Protein AF-A0A0A8UW99-F1 (afdb_monomer_lite)

pLDDT: mean 80.05, std 19.82, range [38.47, 98.62]

Structure (mmCIF, N/CA/C/O backbone):
data_AF-A0A0A8UW99-F1
#
_entry.id   AF-A0A0A8UW99-F1
#
loop_
_atom_site.group_PDB
_atom_site.id
_atom_site.type_symbol
_atom_site.label_atom_id
_atom_site.label_alt_id
_atom_site.label_comp_id
_atom_site.label_asym_id
_atom_site.label_entity_id
_atom_site.label_seq_id
_atom_site.pdbx_PDB_ins_code
_atom_site.Cartn_x
_atom_site.Cartn_y
_atom_site.Cartn_z
_atom_site.occupancy
_atom_site.B_iso_or_equiv
_atom_site.auth_seq_id
_atom_site.auth_comp_id
_atom_site.auth_asym_id
_atom_site.auth_atom_id
_atom_site.pdbx_PDB_model_num
ATOM 1 N N . MET A 1 1 ? 61.197 -17.190 -66.452 1.00 43.47 1 MET A N 1
ATOM 2 C CA . MET A 1 1 ? 60.904 -15.830 -66.966 1.00 43.47 1 MET A CA 1
ATOM 3 C C . MET A 1 1 ? 59.433 -15.839 -67.364 1.00 43.47 1 MET A C 1
ATOM 5 O O . MET A 1 1 ? 59.070 -16.777 -68.041 1.00 43.47 1 MET A O 1
ATOM 9 N N . LEU A 1 2 ? 58.510 -14.977 -66.951 1.00 40.12 2 LEU A N 1
ATOM 10 C CA . LEU A 1 2 ? 58.569 -13.653 -66.354 1.00 40.12 2 LEU A CA 1
ATOM 11 C C . LEU A 1 2 ? 57.337 -13.492 -65.441 1.00 40.12 2 LEU A C 1
ATOM 13 O O . LEU A 1 2 ? 56.243 -13.962 -65.729 1.00 40.12 2 LEU A O 1
ATOM 17 N N . LYS A 1 3 ? 57.606 -12.884 -64.297 1.00 40.00 3 LYS A N 1
ATOM 18 C CA . LYS A 1 3 ? 56.746 -12.570 -63.165 1.00 40.00 3 LYS A CA 1
ATOM 19 C C . LYS A 1 3 ? 55.613 -11.587 -63.537 1.00 40.00 3 LYS A C 1
ATOM 21 O O . LYS A 1 3 ? 55.843 -10.692 -64.337 1.00 40.00 3 LYS A O 1
ATOM 26 N N . MET A 1 4 ? 54.529 -11.661 -62.755 1.00 45.75 4 MET A N 1
ATOM 27 C CA . MET A 1 4 ? 53.788 -10.523 -62.180 1.00 45.75 4 MET A CA 1
ATOM 28 C C . MET A 1 4 ? 52.559 -9.948 -62.914 1.00 45.75 4 MET A C 1
ATOM 30 O O . MET A 1 4 ? 52.655 -9.350 -63.975 1.00 45.75 4 MET A O 1
ATOM 34 N N . LEU A 1 5 ? 51.455 -9.983 -62.150 1.00 53.53 5 LEU A N 1
ATOM 35 C CA . LEU A 1 5 ? 50.488 -8.898 -61.944 1.00 53.53 5 LEU A CA 1
ATOM 36 C C . LEU A 1 5 ? 49.504 -8.601 -63.084 1.00 53.53 5 LEU A C 1
ATOM 38 O O . LEU A 1 5 ? 49.719 -7.686 -63.864 1.00 53.53 5 LEU A O 1
ATOM 42 N N . TYR A 1 6 ? 48.325 -9.226 -63.031 1.00 45.62 6 TYR A N 1
ATOM 43 C CA . TYR A 1 6 ? 47.089 -8.451 -63.180 1.00 45.62 6 TYR A CA 1
ATOM 44 C C . TYR A 1 6 ? 46.049 -8.918 -62.156 1.00 45.62 6 TYR A C 1
ATOM 46 O O . TYR A 1 6 ? 45.298 -9.874 -62.324 1.00 45.62 6 TYR A O 1
ATOM 54 N N . TRP A 1 7 ? 46.150 -8.245 -61.018 1.00 38.47 7 TRP A N 1
ATOM 55 C CA . TRP A 1 7 ? 45.239 -8.188 -59.887 1.00 38.47 7 TRP A CA 1
ATOM 56 C C . TRP A 1 7 ? 43.960 -7.439 -60.315 1.00 38.47 7 TRP A C 1
ATOM 58 O O . TRP A 1 7 ? 44.057 -6.536 -61.146 1.00 38.47 7 TRP A O 1
ATOM 68 N N . SER A 1 8 ? 42.831 -7.707 -59.639 1.00 52.09 8 SER A N 1
ATOM 69 C CA . SER A 1 8 ? 41.557 -6.935 -59.597 1.00 52.09 8 SER A CA 1
ATOM 70 C C . SER A 1 8 ? 40.484 -7.465 -60.568 1.00 52.09 8 SER A C 1
ATOM 72 O O . SER A 1 8 ? 40.716 -7.499 -61.763 1.00 52.09 8 SER A O 1
ATOM 74 N N . LEU A 1 9 ? 39.271 -7.875 -60.180 1.00 52.38 9 LEU A N 1
ATOM 75 C CA . LEU A 1 9 ? 38.464 -7.472 -59.029 1.00 52.38 9 LEU A CA 1
ATOM 76 C C . LEU A 1 9 ? 37.312 -8.498 -58.832 1.00 52.38 9 LEU A C 1
ATOM 78 O O . LEU A 1 9 ? 36.262 -8.395 -59.458 1.00 52.38 9 LEU A O 1
ATOM 82 N N . LEU A 1 10 ? 37.490 -9.506 -57.972 1.00 57.84 10 LEU A N 1
ATOM 83 C CA . LEU A 1 10 ? 36.371 -10.293 -57.434 1.00 57.84 10 LEU A CA 1
ATOM 84 C C . LEU A 1 10 ? 35.845 -9.555 -56.200 1.00 57.84 10 LEU A C 1
ATOM 86 O O . LEU A 1 10 ? 36.285 -9.824 -55.084 1.00 57.84 10 LEU A O 1
ATOM 90 N N . ILE A 1 11 ? 34.917 -8.612 -56.381 1.00 59.94 11 ILE A N 1
ATOM 91 C CA . ILE A 1 11 ? 34.117 -8.118 -55.251 1.00 59.94 11 ILE A CA 1
ATOM 92 C C . ILE A 1 11 ? 33.007 -9.140 -55.019 1.00 59.94 11 ILE A C 1
ATOM 94 O O . ILE A 1 11 ? 31.873 -8.994 -55.462 1.00 59.94 11 ILE A O 1
ATOM 98 N N . SER A 1 12 ? 33.377 -10.219 -54.334 1.00 63.66 12 SER A N 1
ATOM 99 C CA . SER A 1 12 ? 32.439 -10.994 -53.532 1.00 63.66 12 SER A CA 1
ATOM 100 C C . SER A 1 12 ? 31.849 -10.032 -52.503 1.00 63.66 12 SER A C 1
ATOM 102 O O . SER A 1 12 ? 32.553 -9.625 -51.581 1.00 63.66 12 SER A O 1
ATOM 104 N N . LEU A 1 13 ? 30.590 -9.634 -52.683 1.00 61.09 13 LEU A N 1
ATOM 105 C CA . LEU A 1 13 ? 29.836 -8.858 -51.700 1.00 61.09 13 LEU A CA 1
ATOM 106 C C . LEU A 1 13 ? 29.932 -9.559 -50.337 1.00 61.09 13 LEU A C 1
ATOM 108 O O . LEU A 1 13 ? 29.404 -10.666 -50.211 1.00 61.09 13 LEU A O 1
ATOM 112 N N . PRO A 1 14 ? 30.519 -8.960 -49.283 1.00 58.03 14 PRO A N 1
ATOM 113 C CA . PRO A 1 14 ? 30.059 -9.316 -47.967 1.00 58.03 14 PRO A CA 1
ATOM 114 C C . PRO A 1 14 ? 28.716 -8.604 -47.839 1.00 58.03 14 PRO A C 1
ATOM 116 O O . PRO A 1 14 ? 28.649 -7.411 -47.539 1.00 58.03 14 PRO A O 1
ATOM 119 N N . THR A 1 15 ? 27.627 -9.327 -48.100 1.00 62.47 15 THR A N 1
ATOM 120 C CA . THR A 1 15 ? 26.364 -9.011 -47.439 1.00 62.47 15 THR A CA 1
ATOM 121 C C . THR A 1 15 ? 26.655 -9.129 -45.952 1.00 62.47 15 THR A C 1
ATOM 123 O O . THR A 1 15 ? 26.550 -10.198 -45.355 1.00 62.47 15 THR A O 1
ATOM 126 N N . VAL A 1 16 ? 27.100 -8.029 -45.351 1.00 61.16 16 VAL A N 1
ATOM 127 C CA . VAL A 1 16 ? 27.007 -7.855 -43.915 1.00 61.16 16 VAL A CA 1
ATOM 128 C C . VAL A 1 16 ? 25.510 -7.778 -43.672 1.00 61.16 16 VAL A C 1
ATOM 130 O O . VAL A 1 16 ? 24.888 -6.732 -43.848 1.00 61.16 16 VAL A O 1
ATOM 133 N N . CYS A 1 17 ? 24.905 -8.919 -43.342 1.00 59.91 17 CYS A N 1
ATOM 134 C CA . CYS A 1 17 ? 23.664 -8.916 -42.595 1.00 59.91 17 CYS A CA 1
ATOM 135 C C . CYS A 1 17 ? 23.992 -8.166 -41.305 1.00 59.91 17 CYS A C 1
ATOM 137 O O . CYS A 1 17 ? 24.582 -8.729 -40.386 1.00 59.91 17 CYS A O 1
ATOM 139 N N . MET A 1 18 ? 23.717 -6.863 -41.286 1.00 58.00 18 MET A N 1
ATOM 140 C CA . MET A 1 18 ? 23.772 -6.059 -40.080 1.00 58.00 18 MET A CA 1
ATOM 141 C C . MET A 1 18 ? 22.674 -6.615 -39.174 1.00 58.00 18 MET A C 1
ATOM 143 O O . MET A 1 18 ? 21.513 -6.220 -39.276 1.00 58.00 18 MET A O 1
ATOM 147 N N . SER A 1 19 ? 23.014 -7.612 -38.357 1.00 56.94 19 SER A N 1
ATOM 148 C CA . SER A 1 19 ? 22.151 -8.063 -37.277 1.00 56.94 19 SER A CA 1
ATOM 149 C C . SER A 1 19 ? 21.918 -6.853 -36.389 1.00 56.94 19 SER A C 1
ATOM 151 O O . SER A 1 19 ? 22.844 -6.338 -35.764 1.00 56.94 19 SER A O 1
ATOM 153 N N . ALA A 1 20 ? 20.686 -6.354 -36.384 1.00 61.56 20 ALA A N 1
ATOM 154 C CA . ALA A 1 20 ? 20.246 -5.425 -35.368 1.00 61.56 20 ALA A CA 1
ATOM 155 C C . ALA A 1 20 ? 20.290 -6.190 -34.042 1.00 61.56 20 ALA A C 1
ATOM 157 O O . ALA A 1 20 ? 19.370 -6.937 -33.714 1.00 61.56 20 ALA A O 1
ATOM 158 N N . GLU A 1 21 ? 21.394 -6.057 -33.313 1.00 57.81 21 GLU A N 1
ATOM 159 C CA . GLU A 1 21 ? 21.499 -6.539 -31.946 1.00 57.81 21 GLU A CA 1
ATOM 160 C C . GLU A 1 21 ? 20.531 -5.682 -31.123 1.00 57.81 21 GLU A C 1
ATOM 162 O O . GLU A 1 21 ? 20.859 -4.584 -30.670 1.00 57.81 21 GLU A O 1
ATOM 167 N N . THR A 1 22 ? 19.278 -6.130 -31.013 1.00 63.47 22 THR A N 1
ATOM 168 C CA . THR A 1 22 ? 18.320 -5.538 -30.081 1.00 63.47 22 THR A CA 1
ATOM 169 C C . THR A 1 22 ? 19.000 -5.516 -28.717 1.00 63.47 22 THR A C 1
ATOM 171 O O . THR A 1 22 ? 19.370 -6.592 -28.235 1.00 63.47 22 THR A O 1
ATOM 174 N N . PRO A 1 23 ? 19.196 -4.345 -28.085 1.00 56.38 23 PRO A N 1
ATOM 175 C CA . PRO A 1 23 ? 19.806 -4.298 -26.770 1.00 56.38 23 PRO A CA 1
ATOM 176 C C . PRO A 1 23 ? 18.946 -5.152 -25.839 1.00 56.38 23 PRO A C 1
ATOM 178 O O . PRO A 1 23 ? 17.786 -4.826 -25.574 1.00 56.38 23 PRO A O 1
ATOM 181 N N . ARG A 1 24 ? 19.488 -6.290 -25.385 1.00 57.25 24 ARG A N 1
ATOM 182 C CA . ARG A 1 24 ? 18.852 -7.092 -24.339 1.00 57.25 24 ARG A CA 1
ATOM 183 C C . ARG A 1 24 ? 18.691 -6.171 -23.143 1.00 57.25 24 ARG A C 1
ATOM 185 O O . ARG A 1 24 ? 19.678 -5.690 -22.600 1.00 57.25 24 ARG A O 1
ATOM 192 N N . VAL A 1 25 ? 17.450 -5.927 -22.734 1.00 55.97 25 VAL A N 1
ATOM 193 C CA . VAL A 1 25 ? 17.138 -5.199 -21.503 1.00 55.97 25 VAL A CA 1
ATOM 194 C C . VAL A 1 25 ? 17.624 -6.056 -20.330 1.00 55.97 25 VAL A C 1
ATOM 196 O O . VAL A 1 25 ? 16.882 -6.856 -19.768 1.00 55.97 25 VAL A O 1
ATOM 199 N N . GLN A 1 26 ? 18.905 -5.928 -19.985 1.00 51.41 26 GLN A N 1
ATOM 200 C CA . GLN A 1 26 ? 19.554 -6.672 -18.903 1.00 51.41 26 GLN A CA 1
ATOM 201 C C . GLN A 1 26 ? 19.002 -6.306 -17.513 1.00 51.41 26 GLN A C 1
ATOM 203 O O . GLN A 1 26 ? 19.174 -7.069 -16.579 1.00 51.41 26 GLN A O 1
ATOM 208 N N . GLY A 1 27 ? 18.238 -5.217 -17.369 1.00 53.59 27 GLY A N 1
ATOM 209 C CA . GLY A 1 27 ? 17.657 -4.810 -16.080 1.00 53.59 27 GLY A CA 1
ATOM 210 C C . GLY A 1 27 ? 16.399 -5.572 -15.632 1.00 53.59 27 GLY A C 1
ATOM 211 O O . GLY A 1 27 ? 15.911 -5.341 -14.529 1.00 53.59 27 GLY A O 1
ATOM 212 N N . ALA A 1 28 ? 15.836 -6.451 -16.467 1.00 54.66 28 ALA A N 1
ATOM 213 C CA . ALA A 1 28 ? 14.569 -7.129 -16.170 1.00 54.66 28 ALA A CA 1
ATOM 214 C C . ALA A 1 28 ? 14.698 -8.283 -15.156 1.00 54.66 28 ALA A C 1
ATOM 216 O O . ALA A 1 28 ? 13.750 -8.555 -14.421 1.00 54.66 28 ALA A O 1
ATOM 217 N N . HIS A 1 29 ? 15.852 -8.956 -15.111 1.00 52.78 29 HIS A N 1
ATOM 218 C CA . HIS A 1 29 ? 16.076 -10.133 -14.260 1.00 52.78 29 HIS A CA 1
ATOM 219 C C . HIS A 1 29 ? 16.708 -9.802 -12.898 1.00 52.78 29 HIS A C 1
ATOM 221 O O . HIS A 1 29 ? 16.709 -10.642 -12.004 1.00 52.78 29 HIS A O 1
ATOM 227 N N . GLU A 1 30 ? 17.215 -8.581 -12.709 1.00 56.72 30 GLU A N 1
ATOM 228 C CA . GLU A 1 30 ? 17.823 -8.138 -11.443 1.00 56.72 30 GLU A CA 1
ATOM 229 C C . GLU A 1 30 ? 16.836 -7.420 -10.510 1.00 56.72 30 GLU A C 1
ATOM 231 O O . GLU A 1 30 ? 17.167 -7.062 -9.377 1.00 56.72 30 GLU A O 1
ATOM 236 N N . ALA A 1 31 ? 15.608 -7.174 -10.968 1.00 70.56 31 ALA A N 1
ATOM 237 C CA . ALA A 1 31 ? 14.637 -6.397 -10.219 1.00 70.56 31 ALA A CA 1
ATOM 238 C C . ALA A 1 31 ? 14.155 -7.148 -8.967 1.00 70.56 31 ALA A C 1
ATOM 240 O O . ALA A 1 31 ? 13.292 -8.022 -9.023 1.00 70.56 31 ALA A O 1
ATOM 241 N N . ILE A 1 32 ? 14.687 -6.775 -7.802 1.00 83.38 32 ILE A N 1
ATOM 242 C CA . ILE A 1 32 ? 14.292 -7.366 -6.520 1.00 83.38 32 ILE A CA 1
ATOM 243 C C . ILE A 1 32 ? 12.835 -6.997 -6.203 1.00 83.38 32 ILE A C 1
ATOM 245 O O . ILE A 1 32 ? 12.476 -5.815 -6.111 1.00 83.38 32 ILE A O 1
ATOM 249 N N . PHE A 1 33 ? 11.998 -8.010 -5.963 1.00 90.81 33 PHE A N 1
ATOM 250 C CA . PHE A 1 33 ? 10.657 -7.798 -5.425 1.00 90.81 33 PHE A CA 1
ATOM 251 C C . PHE A 1 33 ? 10.737 -7.189 -4.021 1.00 90.81 33 PHE A C 1
ATOM 253 O O . PHE A 1 33 ? 11.305 -7.779 -3.100 1.00 90.81 33 PHE A O 1
ATOM 260 N N . LYS A 1 34 ? 10.138 -6.011 -3.852 1.00 94.75 34 LYS A N 1
ATOM 261 C CA . LYS A 1 34 ? 10.000 -5.316 -2.570 1.00 94.75 34 LYS A CA 1
ATOM 262 C C . LYS A 1 34 ? 8.519 -5.110 -2.304 1.00 94.75 34 LYS A C 1
ATOM 264 O O . LYS A 1 34 ? 7.772 -4.812 -3.229 1.00 94.75 34 LYS A O 1
ATOM 269 N N . SER A 1 35 ? 8.104 -5.242 -1.048 1.00 96.69 35 SER A N 1
ATOM 270 C CA . SER A 1 35 ? 6.733 -4.940 -0.639 1.00 96.69 35 SER A CA 1
ATOM 271 C C . SER A 1 35 ? 6.667 -4.417 0.791 1.00 96.69 35 SER A C 1
ATOM 273 O O . SER A 1 35 ? 7.403 -4.897 1.655 1.00 96.69 35 SER A O 1
ATOM 275 N N . LYS A 1 36 ? 5.740 -3.498 1.060 1.00 98.12 36 LYS A N 1
ATOM 276 C CA . LYS A 1 36 ? 5.422 -2.972 2.388 1.00 98.12 36 LYS A CA 1
ATOM 277 C C . LYS A 1 36 ? 3.911 -2.858 2.539 1.00 98.12 36 LYS A C 1
ATOM 279 O O . LYS A 1 36 ? 3.248 -2.259 1.701 1.00 98.12 36 LYS A O 1
ATOM 284 N N . ILE A 1 37 ? 3.389 -3.401 3.634 1.00 98.50 37 ILE A N 1
ATOM 285 C CA . ILE A 1 37 ? 1.983 -3.283 4.023 1.00 98.50 37 ILE A CA 1
ATOM 286 C C . ILE A 1 37 ? 1.916 -2.317 5.205 1.00 98.50 37 ILE A C 1
ATOM 288 O O . ILE A 1 37 ? 2.591 -2.529 6.213 1.00 98.50 37 ILE A O 1
ATOM 292 N N . SER A 1 38 ? 1.100 -1.273 5.103 1.00 98.50 38 SER A N 1
ATOM 293 C CA . SER A 1 38 ? 0.857 -0.329 6.197 1.00 98.50 38 SER A CA 1
ATOM 294 C C . SER A 1 38 ? -0.620 0.040 6.310 1.00 98.50 38 SER A C 1
ATOM 296 O O . SER A 1 38 ? -1.441 -0.307 5.457 1.00 98.50 38 SER A O 1
ATOM 298 N N . SER A 1 39 ? -0.974 0.760 7.377 1.00 98.31 39 SER A N 1
ATOM 299 C CA . SER A 1 39 ? -2.206 1.550 7.384 1.00 98.31 39 SER A CA 1
ATOM 300 C C . SER A 1 39 ? -2.183 2.574 6.244 1.00 98.31 39 SER A C 1
ATOM 302 O O . SER A 1 39 ? -1.117 2.924 5.726 1.00 98.31 39 SER A O 1
ATOM 304 N N . ILE A 1 40 ? -3.368 3.036 5.842 1.00 98.25 40 ILE A N 1
ATOM 305 C CA . ILE A 1 40 ? -3.498 4.077 4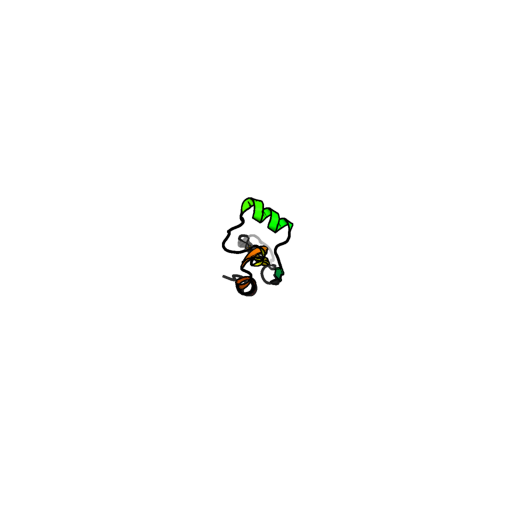.824 1.00 98.25 40 ILE A CA 1
ATOM 306 C C . ILE A 1 40 ? -3.001 5.409 5.408 1.00 98.25 40 ILE A C 1
ATOM 308 O O . ILE A 1 40 ? -3.504 5.814 6.460 1.00 98.25 40 ILE A O 1
ATOM 312 N N . PRO A 1 41 ? -2.042 6.096 4.763 1.00 98.06 41 PRO A N 1
ATOM 313 C CA . PRO A 1 41 ? -1.614 7.435 5.159 1.00 98.06 41 PRO A CA 1
ATOM 314 C C . PRO A 1 41 ? -2.780 8.433 5.234 1.00 98.06 41 PRO A C 1
ATOM 316 O O . PRO A 1 41 ? -3.767 8.309 4.507 1.00 98.06 41 PRO A O 1
ATOM 319 N N . THR A 1 42 ? -2.696 9.413 6.135 1.00 97.56 42 THR A N 1
ATOM 320 C CA . THR A 1 42 ? -3.809 10.335 6.420 1.00 97.56 42 THR A CA 1
ATOM 321 C C . THR A 1 42 ? -4.246 11.132 5.191 1.00 97.56 42 THR A C 1
ATOM 323 O O . THR A 1 42 ? -5.441 11.287 4.960 1.00 97.56 42 THR A O 1
ATOM 326 N N . ASP A 1 43 ? -3.301 11.608 4.387 1.00 97.62 43 ASP A N 1
ATOM 327 C CA . ASP A 1 43 ? -3.536 12.315 3.125 1.00 97.62 43 ASP A CA 1
ATOM 328 C C . ASP A 1 43 ? -4.328 11.457 2.126 1.00 97.62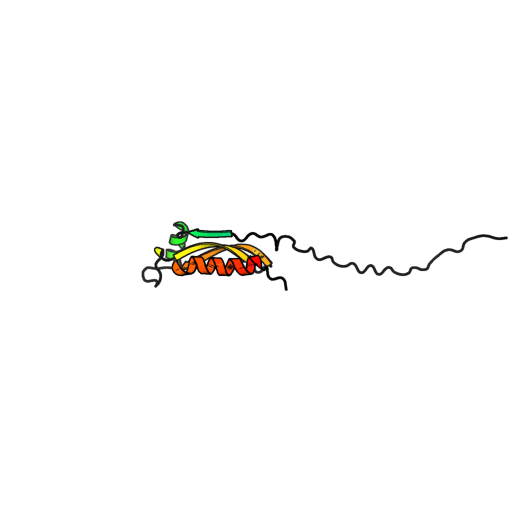 43 ASP A C 1
ATOM 330 O O . ASP A 1 43 ? -5.354 11.899 1.601 1.00 97.62 43 ASP A O 1
ATOM 334 N N . VAL A 1 44 ? -3.938 10.192 1.960 1.00 97.62 44 VAL A N 1
ATOM 335 C CA . VAL A 1 44 ? -4.643 9.237 1.094 1.00 97.62 44 VAL A CA 1
ATOM 336 C C . VAL A 1 44 ? -6.048 8.946 1.629 1.00 97.62 44 VAL A C 1
ATOM 338 O O . VAL A 1 44 ? -7.005 8.922 0.856 1.00 97.62 44 VAL A O 1
ATOM 341 N N . GLN A 1 45 ? -6.221 8.804 2.949 1.00 97.06 45 GLN A N 1
ATOM 342 C CA . GLN A 1 45 ? -7.555 8.649 3.545 1.00 97.06 45 GLN A CA 1
ATOM 343 C C . GLN A 1 45 ? -8.463 9.852 3.259 1.00 97.06 45 GLN A C 1
ATOM 345 O O . GLN A 1 45 ? -9.655 9.664 3.011 1.00 97.06 45 GLN A O 1
ATOM 350 N N . GLN A 1 46 ? -7.935 11.080 3.295 1.00 97.00 46 GLN A N 1
ATOM 351 C CA . GLN A 1 46 ? -8.720 12.276 2.968 1.00 97.00 46 GLN A CA 1
ATOM 352 C C . GLN A 1 46 ? -9.122 12.292 1.493 1.00 97.00 46 GLN A C 1
ATOM 354 O O . GLN A 1 46 ? -10.276 12.581 1.174 1.00 97.00 46 GLN A O 1
ATOM 359 N N . GLN A 1 47 ? -8.209 11.914 0.596 1.00 97.19 47 GLN A N 1
ATOM 360 C CA . GLN A 1 47 ? -8.522 11.786 -0.824 1.00 97.19 47 GLN A CA 1
ATOM 361 C C . GLN A 1 47 ? -9.606 10.728 -1.067 1.00 97.19 47 GLN A C 1
ATOM 363 O O . GLN A 1 47 ? -10.562 10.986 -1.799 1.00 97.19 47 GLN A O 1
ATOM 368 N N . MET A 1 48 ? -9.519 9.572 -0.406 1.00 97.00 48 MET A N 1
ATOM 369 C CA . MET A 1 48 ? -10.548 8.534 -0.495 1.00 97.00 48 MET A CA 1
ATOM 370 C C . MET A 1 48 ? -11.901 9.036 0.007 1.00 97.00 48 MET A C 1
ATOM 372 O O . MET A 1 48 ? -12.887 8.912 -0.710 1.00 97.00 48 MET A O 1
ATOM 376 N N . LYS A 1 49 ? -11.952 9.672 1.185 1.00 96.44 49 LYS A N 1
ATOM 377 C CA . LYS A 1 49 ? -13.191 10.251 1.742 1.00 96.44 49 LYS A CA 1
ATOM 378 C C . LYS A 1 49 ? -13.838 11.292 0.830 1.00 96.44 49 LYS A C 1
ATOM 380 O O . LYS A 1 49 ? -15.040 11.520 0.920 1.00 96.44 49 LYS A O 1
ATOM 385 N N . ARG A 1 50 ? -13.040 11.950 -0.015 1.00 96.69 50 ARG A N 1
ATOM 386 C CA . ARG A 1 50 ? -13.523 12.954 -0.961 1.00 96.69 50 ARG A CA 1
ATOM 387 C C . ARG A 1 50 ? -14.105 12.344 -2.236 1.00 96.69 50 ARG A C 1
ATOM 389 O O . ARG A 1 50 ? -15.014 12.943 -2.801 1.00 96.69 50 ARG A O 1
ATOM 396 N N . TYR A 1 51 ? -13.582 11.207 -2.700 1.00 95.56 51 TYR A N 1
ATOM 397 C CA . TYR A 1 51 ? -13.862 10.724 -4.058 1.00 95.56 51 TYR A CA 1
ATOM 398 C C . TYR A 1 51 ? -14.368 9.282 -4.161 1.00 95.56 51 TYR A C 1
ATOM 400 O O . TYR A 1 51 ? -15.136 8.990 -5.071 1.00 95.56 51 TYR A O 1
ATOM 408 N N . THR A 1 52 ? -13.932 8.369 -3.292 1.00 93.31 52 THR A N 1
ATOM 409 C CA . THR A 1 52 ? -14.111 6.917 -3.502 1.00 93.31 52 THR A CA 1
ATOM 410 C C . THR A 1 52 ? -14.614 6.151 -2.282 1.00 93.31 52 THR A C 1
ATOM 412 O O . THR A 1 52 ? -14.960 4.979 -2.402 1.00 93.31 52 THR A O 1
ATOM 415 N N . TRP A 1 53 ? -14.671 6.783 -1.110 1.00 96.00 53 TRP A N 1
ATOM 416 C CA . TRP A 1 53 ? -15.114 6.171 0.137 1.00 96.00 53 TRP A CA 1
ATOM 417 C C . TRP A 1 53 ? -16.040 7.115 0.899 1.00 96.00 53 TRP A C 1
ATOM 419 O O . TRP A 1 53 ? -15.785 8.313 0.990 1.00 96.00 53 TRP A O 1
ATOM 429 N N . HIS A 1 54 ? -17.081 6.573 1.520 1.00 93.56 54 HIS A N 1
ATOM 430 C CA . HIS A 1 54 ? -17.973 7.317 2.402 1.00 93.56 54 HIS A CA 1
ATOM 431 C C . HIS A 1 54 ? -18.432 6.449 3.576 1.00 93.56 54 HIS A C 1
ATOM 433 O O . HIS A 1 54 ? -18.267 5.227 3.604 1.00 93.56 54 HIS A O 1
ATOM 439 N N . LYS A 1 55 ? -19.054 7.086 4.573 1.00 91.06 55 LYS A N 1
ATOM 440 C CA . LYS A 1 55 ? -19.667 6.359 5.688 1.00 91.06 55 LYS A CA 1
ATOM 441 C C . LYS A 1 55 ? -20.756 5.429 5.139 1.00 91.06 55 LYS A C 1
ATOM 443 O O . LYS A 1 55 ? -21.615 5.876 4.383 1.00 91.06 55 LYS A O 1
ATOM 448 N N . GLY A 1 56 ? -20.700 4.151 5.510 1.00 90.12 56 G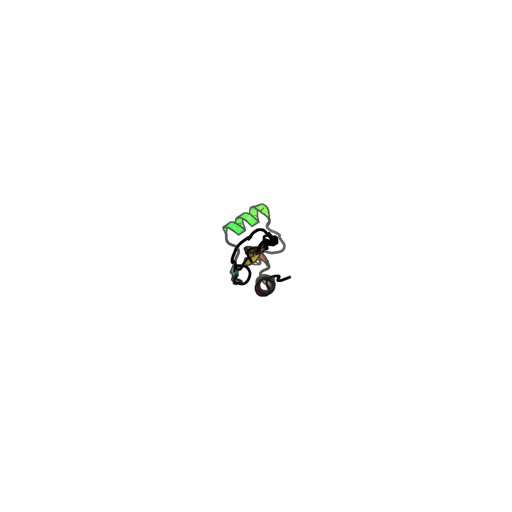LY A N 1
ATOM 449 C CA . GLY A 1 56 ? -21.602 3.110 5.003 1.00 90.12 56 GLY A CA 1
ATOM 450 C C . GLY A 1 56 ? -21.011 2.235 3.894 1.00 90.12 56 GLY A C 1
ATOM 451 O O . GLY A 1 56 ? -21.645 1.251 3.528 1.00 90.12 56 GLY A O 1
ATOM 452 N N . CYS A 1 57 ? -19.804 2.531 3.388 1.00 90.44 57 CYS A N 1
ATOM 453 C CA . CYS A 1 57 ? -19.076 1.577 2.549 1.00 90.44 57 CYS A CA 1
ATOM 454 C C . CYS A 1 57 ? -18.865 0.243 3.298 1.00 90.44 57 CYS A C 1
ATOM 456 O O . CYS A 1 57 ? -18.602 0.263 4.504 1.00 90.44 57 CYS A O 1
ATOM 458 N N . PRO A 1 58 ? -18.933 -0.905 2.597 1.00 91.88 58 PRO A N 1
ATOM 459 C CA . PRO A 1 58 ? -18.934 -2.233 3.219 1.00 91.88 58 PRO A CA 1
ATOM 460 C C . PRO A 1 58 ? -17.621 -2.580 3.932 1.00 91.88 58 PRO A C 1
ATOM 462 O O . PRO A 1 58 ? -17.610 -3.437 4.807 1.00 91.88 58 PRO A O 1
ATOM 465 N N . VAL A 1 59 ? -16.525 -1.901 3.579 1.00 95.19 59 VAL A N 1
ATOM 466 C CA . VAL A 1 59 ? -15.212 -2.066 4.208 1.00 95.19 59 VAL A CA 1
ATOM 467 C C . VAL A 1 59 ? -14.783 -0.737 4.822 1.00 95.19 59 VAL A C 1
ATOM 469 O O . VAL A 1 59 ? -14.787 0.312 4.163 1.00 95.19 59 VAL A O 1
ATOM 472 N N . SER A 1 60 ? -14.424 -0.769 6.105 1.00 95.19 60 SER A N 1
ATOM 473 C CA . SER A 1 60 ? -13.968 0.420 6.821 1.00 95.19 60 SER A CA 1
ATOM 474 C C . SER A 1 60 ? -12.550 0.811 6.388 1.00 95.19 60 SER A C 1
ATOM 476 O O . SER A 1 60 ? -11.746 -0.037 6.010 1.00 95.19 60 SER A O 1
ATOM 478 N N . LEU A 1 61 ? -12.186 2.094 6.506 1.00 95.50 61 LEU A N 1
ATOM 479 C CA . LEU A 1 61 ? -10.804 2.532 6.242 1.00 95.50 61 LEU A CA 1
ATOM 480 C C . LEU A 1 61 ? -9.771 1.808 7.126 1.00 95.50 61 LEU A C 1
ATOM 482 O O . LEU A 1 61 ? -8.633 1.619 6.703 1.00 95.50 61 LEU A O 1
ATOM 486 N N . ASN A 1 62 ? -10.165 1.376 8.330 1.00 95.69 62 ASN A N 1
ATOM 487 C CA . ASN A 1 62 ? -9.298 0.641 9.256 1.00 95.69 62 ASN A CA 1
ATOM 488 C C . ASN A 1 62 ? -9.056 -0.810 8.819 1.00 95.69 62 ASN A C 1
ATOM 490 O O . ASN A 1 62 ? -8.039 -1.404 9.203 1.00 95.69 62 ASN A O 1
ATOM 494 N N . ASP A 1 63 ? -9.951 -1.355 7.999 1.00 97.31 63 ASP A N 1
ATOM 495 C CA . ASP A 1 63 ? -9.851 -2.698 7.427 1.00 97.31 63 ASP A CA 1
ATOM 496 C C . ASP A 1 63 ? -9.181 -2.694 6.054 1.00 97.31 63 ASP A C 1
ATOM 498 O O . ASP A 1 63 ? -8.917 -3.750 5.498 1.00 97.31 63 ASP A O 1
ATOM 502 N N . LEU A 1 64 ? -8.797 -1.526 5.540 1.00 97.81 64 LEU A N 1
ATOM 503 C CA . LEU A 1 64 ? -8.010 -1.406 4.319 1.00 97.81 64 LEU A CA 1
ATOM 504 C C . LEU A 1 64 ? -6.517 -1.235 4.620 1.00 97.81 64 LEU A C 1
ATOM 506 O O . LEU A 1 64 ? -6.105 -0.744 5.678 1.00 97.81 64 LEU A O 1
ATOM 510 N N . ARG A 1 65 ? -5.666 -1.657 3.688 1.00 98.62 65 ARG A N 1
ATOM 511 C CA . ARG A 1 65 ? -4.208 -1.551 3.785 1.00 98.62 65 ARG A CA 1
ATOM 512 C C . ARG A 1 65 ? -3.618 -0.912 2.548 1.00 98.62 65 ARG A C 1
ATOM 514 O O . ARG A 1 65 ? -4.019 -1.223 1.434 1.00 98.62 65 ARG A O 1
ATOM 521 N N . TYR A 1 66 ? -2.632 -0.056 2.784 1.00 98.56 66 TYR A N 1
ATOM 522 C CA . TYR A 1 66 ? -1.801 0.545 1.755 1.00 98.56 66 TYR A CA 1
ATOM 523 C C . TYR A 1 66 ? -0.626 -0.388 1.491 1.00 98.56 66 TYR A C 1
ATOM 525 O O . TYR A 1 66 ? 0.246 -0.571 2.348 1.00 98.56 66 TYR A O 1
ATOM 533 N N . VAL A 1 67 ? -0.641 -1.030 0.331 1.00 98.50 67 VAL A N 1
ATOM 534 C CA . VAL A 1 67 ? 0.362 -2.008 -0.073 1.00 98.50 67 VAL A CA 1
ATOM 535 C C . VAL A 1 67 ? 1.226 -1.382 -1.152 1.00 98.50 67 VAL A C 1
ATOM 537 O O . VAL A 1 67 ? 0.792 -1.242 -2.288 1.00 98.50 67 VAL A O 1
ATOM 540 N N . SER A 1 68 ? 2.451 -1.010 -0.795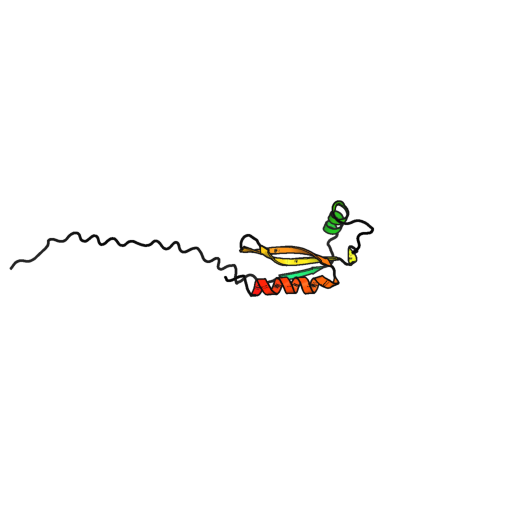 1.00 98.06 68 SER A N 1
ATOM 541 C CA . SER A 1 68 ? 3.472 -0.614 -1.765 1.00 98.06 68 SER A CA 1
ATOM 542 C C . SER A 1 68 ? 4.233 -1.857 -2.206 1.00 98.06 68 SER A C 1
ATOM 544 O O . SER A 1 68 ? 4.668 -2.623 -1.344 1.00 98.06 68 SER A O 1
ATOM 546 N N . LEU A 1 69 ? 4.370 -2.093 -3.510 1.00 96.44 69 LEU A N 1
ATOM 547 C CA . LEU A 1 69 ? 5.105 -3.244 -4.034 1.00 96.44 69 LEU A CA 1
ATOM 548 C C . LEU A 1 69 ? 5.736 -2.990 -5.407 1.00 96.44 69 LEU A C 1
ATOM 550 O O . LEU A 1 69 ? 5.296 -2.120 -6.162 1.00 96.44 69 LEU A O 1
ATOM 554 N N . THR A 1 70 ? 6.753 -3.786 -5.742 1.00 94.19 70 THR A N 1
ATOM 555 C CA . THR A 1 70 ? 7.261 -3.893 -7.115 1.00 94.19 70 THR A CA 1
ATOM 556 C C . THR A 1 70 ? 6.253 -4.662 -7.977 1.00 94.19 70 THR A C 1
ATOM 558 O O . THR A 1 70 ? 5.794 -5.722 -7.561 1.00 94.19 70 THR A O 1
ATOM 561 N N . HIS A 1 71 ? 5.942 -4.185 -9.183 1.00 90.12 71 HIS A N 1
ATOM 562 C CA . HIS A 1 71 ? 5.123 -4.886 -10.184 1.00 90.12 71 HIS A CA 1
ATOM 563 C C . HIS A 1 71 ? 5.706 -4.713 -11.593 1.00 90.12 71 HIS A C 1
ATOM 565 O O . HIS A 1 71 ? 6.573 -3.868 -11.804 1.00 90.12 71 HIS A O 1
ATOM 571 N N . TRP A 1 72 ? 5.245 -5.511 -12.557 1.00 87.56 72 TRP A N 1
ATOM 572 C CA . TRP A 1 72 ? 5.624 -5.370 -13.964 1.00 87.56 72 TRP A CA 1
ATOM 573 C C . TRP A 1 72 ? 4.676 -4.401 -14.671 1.00 87.56 72 TRP A C 1
ATOM 575 O O . TRP A 1 72 ? 3.462 -4.607 -14.661 1.00 87.56 72 TRP A O 1
ATOM 585 N N . GLY A 1 73 ? 5.223 -3.336 -15.248 1.00 87.62 73 GLY A N 1
ATOM 586 C CA . GLY A 1 73 ? 4.455 -2.369 -16.024 1.00 87.62 73 GLY A CA 1
ATOM 587 C C . GLY A 1 73 ? 4.170 -2.859 -17.441 1.00 87.62 73 GLY A C 1
ATOM 588 O O . GLY A 1 73 ? 4.810 -3.777 -17.956 1.00 87.62 73 GLY A O 1
ATOM 589 N N . PHE A 1 74 ? 3.231 -2.194 -18.113 1.00 86.69 74 PHE A N 1
ATOM 590 C CA . PHE A 1 74 ? 2.924 -2.455 -19.526 1.00 86.69 74 PHE A CA 1
ATOM 591 C C . PHE A 1 74 ? 4.103 -2.155 -20.468 1.00 86.69 74 PHE A C 1
ATOM 593 O O . PHE A 1 74 ? 4.163 -2.681 -21.576 1.00 86.69 74 PHE A O 1
ATOM 600 N N . ASP A 1 75 ? 5.067 -1.352 -20.016 1.00 88.44 75 ASP A N 1
ATOM 601 C CA . ASP A 1 75 ? 6.329 -1.049 -20.697 1.00 88.44 75 ASP A CA 1
ATOM 602 C C . ASP A 1 75 ? 7.393 -2.152 -20.546 1.00 88.44 75 ASP A C 1
ATOM 604 O O . ASP A 1 75 ? 8.537 -1.972 -20.967 1.00 88.44 75 ASP A O 1
ATOM 608 N N . LYS A 1 76 ? 7.019 -3.291 -19.952 1.00 83.69 76 LYS A N 1
ATOM 609 C CA . LYS A 1 76 ? 7.899 -4.426 -19.666 1.00 83.69 76 LYS A CA 1
ATOM 610 C C . LYS A 1 76 ? 9.092 -4.046 -18.785 1.00 83.69 76 LYS A C 1
ATOM 612 O O . LYS A 1 76 ? 10.224 -4.457 -19.049 1.00 83.69 76 LYS A O 1
ATOM 617 N N . LYS A 1 77 ? 8.850 -3.238 -17.754 1.00 85.44 77 LYS A N 1
ATOM 618 C CA . LYS A 1 77 ? 9.853 -2.860 -16.750 1.00 85.44 77 LYS A CA 1
ATOM 619 C C . LYS A 1 77 ? 9.290 -3.005 -15.335 1.00 85.44 77 LYS A C 1
ATOM 621 O O . LYS A 1 77 ? 8.072 -2.964 -15.151 1.00 85.44 77 LYS A O 1
ATOM 626 N N . PRO A 1 78 ? 10.150 -3.180 -14.319 1.00 88.50 78 PRO A N 1
ATOM 627 C CA . PRO A 1 78 ? 9.712 -3.200 -12.932 1.00 88.50 78 PRO A CA 1
ATOM 628 C C . PRO A 1 78 ? 9.375 -1.777 -12.465 1.00 88.50 78 PRO A C 1
ATOM 630 O O . PRO A 1 78 ? 10.175 -0.857 -12.623 1.00 88.50 78 PRO A O 1
ATOM 633 N N . HIS A 1 79 ? 8.224 -1.607 -11.822 1.00 92.50 79 HIS A N 1
ATOM 634 C CA . HIS A 1 79 ? 7.761 -0.334 -11.264 1.00 92.50 79 HIS A CA 1
ATOM 635 C C . HIS A 1 79 ? 7.368 -0.481 -9.802 1.00 92.50 79 HIS A C 1
ATOM 637 O O . HIS A 1 79 ? 6.910 -1.538 -9.371 1.00 92.50 79 HIS A O 1
ATOM 643 N N . GLN A 1 80 ? 7.499 0.600 -9.034 1.00 94.88 80 GLN A N 1
ATOM 644 C CA . GLN A 1 80 ? 6.877 0.689 -7.714 1.00 94.88 80 GLN A CA 1
ATOM 645 C C . GLN A 1 80 ? 5.439 1.171 -7.863 1.00 94.88 80 GLN A C 1
ATOM 647 O O . GLN A 1 80 ? 5.183 2.205 -8.474 1.00 94.88 80 GLN A O 1
ATOM 652 N N . GLY A 1 81 ? 4.509 0.406 -7.303 1.00 95.31 81 GLY A N 1
ATOM 653 C CA . GLY A 1 81 ? 3.085 0.704 -7.323 1.00 95.31 81 GLY A CA 1
ATOM 654 C C . GLY A 1 81 ? 2.471 0.609 -5.937 1.00 95.31 81 GLY A C 1
ATOM 655 O O . 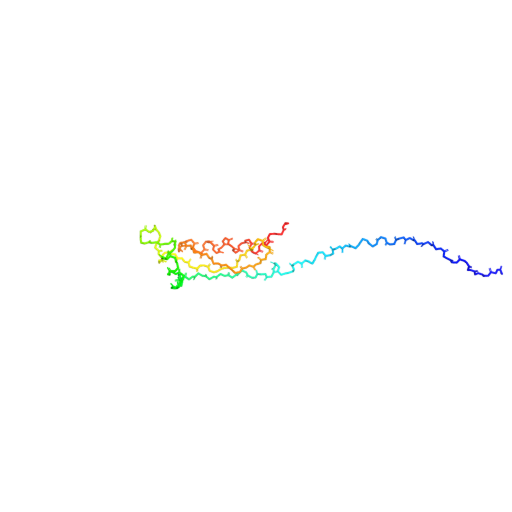GLY A 1 81 ? 3.107 0.165 -4.976 1.00 95.31 81 GLY A O 1
ATOM 656 N N . VAL A 1 82 ? 1.219 1.046 -5.849 1.00 97.75 82 VAL A N 1
ATOM 657 C CA . VAL A 1 82 ? 0.431 1.051 -4.620 1.00 97.75 82 VAL A CA 1
ATOM 658 C C . VAL A 1 82 ? -0.924 0.429 -4.898 1.00 97.75 82 VAL A C 1
ATOM 660 O O . VAL A 1 82 ? -1.588 0.795 -5.864 1.00 97.75 82 VAL A O 1
ATOM 663 N N . LEU A 1 83 ? -1.349 -0.462 -4.010 1.00 97.69 83 LEU A N 1
ATOM 664 C CA . LEU A 1 83 ? -2.691 -1.026 -3.985 1.00 97.69 83 LEU A CA 1
ATOM 665 C C . LEU A 1 83 ? -3.350 -0.715 -2.639 1.00 97.69 83 LEU A C 1
ATOM 667 O O . LEU A 1 83 ? -2.690 -0.736 -1.597 1.00 97.69 83 LEU A O 1
ATOM 671 N N . ILE A 1 84 ? -4.657 -0.460 -2.660 1.00 97.56 84 ILE A N 1
ATOM 672 C CA . ILE A 1 84 ? -5.487 -0.414 -1.454 1.00 97.56 84 ILE A CA 1
ATOM 673 C C . ILE A 1 84 ? -6.343 -1.672 -1.444 1.00 97.56 84 ILE A C 1
ATOM 675 O O . ILE A 1 84 ? -7.164 -1.868 -2.334 1.00 97.56 84 ILE A O 1
ATOM 679 N N . VAL A 1 85 ? -6.119 -2.534 -0.458 1.00 97.81 85 VAL A N 1
ATOM 680 C CA . VAL A 1 85 ? -6.745 -3.863 -0.382 1.00 97.81 85 VAL A CA 1
ATOM 681 C C . VAL A 1 85 ? -7.291 -4.127 1.010 1.00 97.81 85 VAL A C 1
ATOM 683 O O . VAL A 1 85 ? -6.872 -3.486 1.975 1.00 97.81 85 VAL A O 1
ATOM 686 N N . ASP A 1 86 ? -8.197 -5.093 1.121 1.00 97.75 86 ASP A N 1
ATOM 687 C CA . ASP A 1 86 ? -8.646 -5.592 2.416 1.00 97.75 86 ASP A CA 1
ATOM 688 C C . ASP A 1 86 ? -7.461 -6.143 3.232 1.00 97.75 86 ASP A C 1
ATOM 690 O O . ASP A 1 86 ? -6.559 -6.813 2.711 1.00 97.75 86 ASP A O 1
ATOM 694 N N . LYS A 1 87 ? -7.449 -5.852 4.532 1.00 98.06 87 LYS A N 1
ATOM 695 C CA . LYS A 1 87 ? -6.415 -6.265 5.483 1.00 98.06 87 LYS A CA 1
ATOM 696 C C . LYS A 1 87 ? -6.208 -7.778 5.492 1.00 98.06 87 LYS A C 1
ATOM 698 O O . LYS A 1 87 ? -5.059 -8.202 5.640 1.00 98.06 87 LYS A O 1
ATOM 703 N N . ALA A 1 88 ? -7.271 -8.569 5.359 1.00 97.69 88 ALA A N 1
ATOM 704 C CA . ALA A 1 88 ? -7.195 -10.026 5.345 1.00 97.69 88 ALA A CA 1
ATOM 705 C C . ALA A 1 88 ? -6.456 -10.544 4.100 1.00 97.69 88 ALA A C 1
ATOM 707 O O . ALA A 1 88 ? -5.691 -11.501 4.198 1.00 97.69 88 ALA A O 1
ATOM 708 N N . LEU A 1 89 ? -6.606 -9.859 2.962 1.00 97.75 89 LEU A N 1
ATOM 709 C CA . LEU A 1 89 ? -6.012 -10.244 1.676 1.00 97.75 89 LEU A CA 1
ATOM 710 C C . LEU A 1 89 ? -4.621 -9.642 1.439 1.00 97.75 89 LEU A C 1
ATOM 712 O O . LEU A 1 89 ? -3.884 -10.105 0.571 1.00 97.75 89 LEU A O 1
ATOM 716 N N . ALA A 1 90 ? -4.217 -8.628 2.210 1.00 98.00 90 ALA A N 1
ATOM 717 C CA . ALA A 1 90 ? -2.999 -7.859 1.945 1.00 98.00 90 ALA A CA 1
ATOM 718 C C . ALA A 1 90 ? -1.724 -8.714 1.815 1.00 98.00 90 ALA A C 1
ATOM 720 O O . ALA A 1 90 ? -0.865 -8.413 0.987 1.00 98.00 90 ALA A O 1
ATOM 721 N N . LYS A 1 91 ? -1.591 -9.782 2.613 1.00 97.50 91 LYS A N 1
ATOM 722 C CA . LYS A 1 91 ? -0.446 -10.704 2.526 1.00 97.50 91 LYS A CA 1
ATOM 723 C C . LYS A 1 91 ? -0.519 -11.627 1.312 1.00 97.50 91 LYS A C 1
ATOM 725 O O . LYS A 1 91 ? 0.512 -11.922 0.726 1.00 97.50 91 LYS A O 1
ATOM 730 N N . GLU A 1 92 ? -1.706 -12.102 0.959 1.00 97.06 92 GLU A N 1
ATOM 731 C CA . GLU A 1 92 ? -1.893 -12.987 -0.192 1.00 97.06 92 GLU A CA 1
ATOM 732 C C . GLU A 1 92 ? -1.598 -12.240 -1.493 1.00 97.06 92 GLU A C 1
ATOM 734 O O . GLU A 1 92 ? -0.812 -12.708 -2.316 1.00 97.06 92 GLU A O 1
ATOM 739 N N . VAL A 1 93 ? -2.117 -11.015 -1.618 1.00 96.06 93 VAL A N 1
ATOM 740 C CA . VAL A 1 93 ? -1.854 -10.142 -2.767 1.00 96.06 93 VAL A CA 1
ATOM 741 C C . VAL A 1 93 ? -0.352 -9.924 -2.960 1.00 96.06 93 VAL A C 1
ATOM 743 O O . VAL A 1 93 ? 0.141 -10.071 -4.075 1.00 96.06 93 VAL A O 1
ATOM 746 N N . THR A 1 94 ? 0.424 -9.642 -1.905 1.00 95.44 94 THR A N 1
ATOM 747 C CA . THR A 1 94 ? 1.880 -9.472 -2.075 1.00 95.44 94 THR A CA 1
ATOM 748 C C . THR A 1 94 ? 2.576 -10.749 -2.544 1.00 95.44 94 THR A C 1
ATOM 750 O O . THR A 1 94 ? 3.518 -10.651 -3.329 1.00 95.44 94 THR A O 1
ATOM 753 N N . GLN A 1 95 ? 2.115 -11.939 -2.139 1.00 93.31 95 GLN A N 1
ATOM 754 C CA . GLN A 1 95 ? 2.662 -13.200 -2.659 1.00 93.31 95 GLN A CA 1
ATOM 755 C C . GLN A 1 95 ? 2.334 -13.401 -4.140 1.00 93.31 95 GLN A C 1
ATOM 757 O O . GLN A 1 95 ? 3.221 -13.787 -4.902 1.00 93.31 95 GLN A O 1
ATOM 762 N N . ILE A 1 96 ? 1.109 -13.072 -4.565 1.00 91.81 96 ILE A N 1
ATOM 763 C CA . ILE A 1 96 ? 0.705 -13.154 -5.976 1.00 91.81 96 ILE A CA 1
ATOM 764 C C . ILE A 1 96 ? 1.602 -12.279 -6.852 1.00 91.81 96 ILE A C 1
ATOM 766 O O . ILE A 1 96 ? 1.962 -12.708 -7.936 1.00 91.81 96 ILE A O 1
ATOM 770 N N . PHE A 1 97 ? 2.012 -11.090 -6.401 1.00 90.06 97 PHE A N 1
ATOM 771 C CA . PHE A 1 97 ? 2.926 -10.235 -7.175 1.00 90.06 97 PHE A CA 1
ATOM 772 C C . PHE A 1 97 ? 4.393 -10.676 -7.104 1.00 90.06 97 PHE A C 1
ATOM 774 O O . PHE A 1 97 ? 5.158 -10.429 -8.039 1.00 90.06 97 PHE A O 1
ATOM 781 N N . LYS A 1 98 ? 4.796 -11.342 -6.019 1.00 87.69 98 LYS A N 1
ATOM 782 C CA . LYS A 1 98 ? 6.160 -11.851 -5.861 1.00 87.69 98 LYS A CA 1
ATOM 783 C C . LYS A 1 98 ? 6.476 -12.945 -6.880 1.00 87.69 98 LYS A C 1
ATOM 785 O O . LYS A 1 98 ? 7.550 -12.911 -7.477 1.00 87.69 98 LYS A O 1
ATOM 790 N N . LEU A 1 99 ? 5.550 -13.885 -7.088 1.00 76.56 99 LEU A N 1
ATOM 791 C CA . LEU A 1 99 ? 5.781 -15.060 -7.934 1.00 76.56 99 LEU A CA 1
ATOM 792 C C . LEU A 1 99 ? 6.105 -14.685 -9.402 1.00 76.56 99 LEU A C 1
ATOM 794 O O . LEU A 1 99 ? 7.177 -15.074 -9.864 1.00 76.56 99 LEU A O 1
ATOM 798 N N . PRO A 1 100 ? 5.300 -13.869 -10.120 1.00 66.25 100 PRO A N 1
ATOM 799 C CA . PRO A 1 100 ? 5.573 -13.487 -11.506 1.00 66.25 100 PRO A CA 1
ATOM 80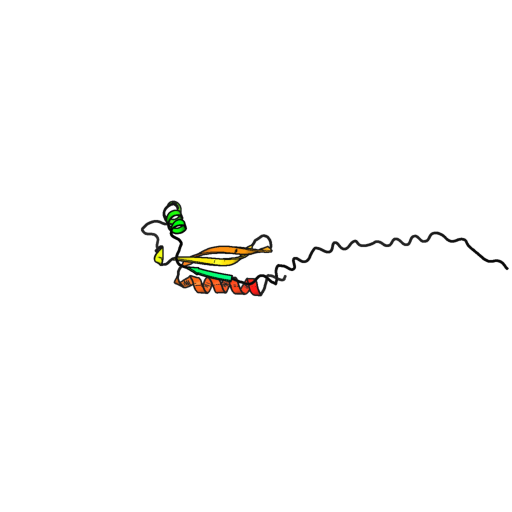0 C C . PRO A 1 100 ? 6.833 -12.643 -11.680 1.00 66.25 100 PRO A C 1
ATOM 802 O O . PRO A 1 100 ? 7.474 -12.722 -12.724 1.00 66.25 100 PRO A O 1
ATOM 805 N N . LEU A 1 101 ? 7.198 -11.824 -10.686 1.00 64.81 101 LEU A N 1
ATOM 806 C CA . LEU A 1 101 ? 8.423 -11.021 -10.757 1.00 64.81 101 LEU A CA 1
ATOM 807 C C . LEU A 1 101 ? 9.681 -11.878 -10.647 1.00 64.81 101 LEU A C 1
ATOM 809 O O . LEU A 1 101 ? 10.676 -11.580 -11.297 1.00 64.81 101 LEU A O 1
ATOM 813 N N . GLN A 1 102 ? 9.635 -12.958 -9.867 1.00 58.31 102 GLN A N 1
ATOM 814 C CA . GLN A 1 102 ? 10.752 -13.897 -9.769 1.00 58.31 102 GLN A CA 1
ATOM 815 C C . GLN A 1 102 ? 10.894 -14.765 -11.025 1.00 58.31 102 GLN A C 1
ATOM 817 O O . GLN A 1 102 ? 12.005 -15.159 -11.364 1.00 58.31 102 GLN A O 1
ATOM 822 N N . THR A 1 103 ? 9.793 -15.042 -11.728 1.00 56.09 103 THR A N 1
ATOM 823 C CA . THR A 1 103 ? 9.791 -15.849 -12.962 1.00 56.09 103 THR A CA 1
ATOM 824 C C . THR A 1 103 ? 9.846 -15.016 -14.243 1.00 56.09 103 THR A C 1
ATOM 826 O O . THR A 1 103 ? 9.793 -15.599 -15.322 1.00 56.09 103 THR A O 1
ATOM 829 N N . SER A 1 104 ? 9.883 -13.682 -14.109 1.00 57.22 104 SER A N 1
ATOM 830 C CA . SER A 1 104 ? 9.905 -12.633 -15.138 1.00 57.22 104 SER A CA 1
ATOM 831 C C . SER A 1 104 ? 9.631 -13.149 -16.554 1.00 57.22 104 SER A C 1
ATOM 833 O O . SER A 1 104 ? 10.565 -13.522 -17.253 1.00 57.22 104 SER A O 1
ATOM 835 N N . PHE A 1 105 ? 8.338 -13.227 -16.907 1.00 55.06 105 PHE A N 1
ATOM 836 C CA . PHE A 1 105 ? 7.709 -13.412 -18.231 1.00 55.06 105 PHE A CA 1
ATOM 837 C C . PHE A 1 105 ? 8.658 -13.649 -19.432 1.00 55.06 105 PHE A C 1
ATOM 839 O O . PHE A 1 105 ? 8.660 -12.879 -20.390 1.00 55.06 105 PHE A O 1
ATOM 846 N N . SER A 1 106 ? 9.466 -14.711 -19.375 1.00 44.72 106 SER A N 1
ATOM 847 C CA . SER A 1 106 ? 10.526 -15.035 -20.342 1.00 44.72 106 SER A CA 1
ATOM 848 C C . SER A 1 106 ? 10.001 -15.928 -21.467 1.00 44.72 106 SER A C 1
ATOM 850 O O . SER A 1 106 ? 10.565 -16.989 -21.721 1.00 44.72 106 SER A O 1
ATOM 852 N N . ASN A 1 107 ? 8.911 -15.509 -22.112 1.00 41.88 107 ASN A N 1
ATOM 853 C CA . ASN A 1 107 ? 8.480 -16.064 -23.398 1.00 41.88 107 ASN A CA 1
ATOM 854 C C . ASN A 1 107 ? 8.669 -15.025 -24.501 1.00 41.88 107 ASN A C 1
ATOM 856 O O . ASN A 1 107 ? 8.215 -13.873 -24.302 1.00 41.88 107 ASN A O 1
#

Radius of gyration: 28.87 Å; chains: 1; bounding box: 82×29×76 Å

Foldseek 3Di:
DDDDDDDDDDPPDPPPPVPPPPPDPPQQQVDDKDKDKDQDDPVRVVVCCVPPDHPPPPADSRQKIWMWIWAQDPVRHIDIDIDIDGNVCNVVVSVVRNVCSNVRPPD

Organism: Legionella hackeliae (NCBI:txid449)

Sequence (107 aa):
MLKMLYWSLLISLPTVCMSAETPRVQGAHEAIFKSKISSIPTDVQQQMKRYTWHKGCPVSLNDLRYVSLTHWGFDKKPHQGVLIVDKALAKEVTQIFKLPLQTSFSN

Secondary structure (DSSP, 8-state):
-------------------------GGGSS----EEEEPPPHHHHHHHHHHT--TT-SS-GGGEEEEEEEEE-TTSSEEEEEEEEETTTHHHHHHHHHHHHHSTT--